Protein AF-A0AAV2JQS6-F1 (afdb_monomer)

Secondary structure (DSSP, 8-state):
--HHHHHHHHHHHHHHHHHHHHHHHHHHHHHHHHHHHHHHHHHHHHHHHHHHHHHHHHH---HHHHHHHHHHHHHHHHHHHHHHHHHHHHHHHHHHHHHHHHHHHH-

pLDDT: mean 72.02, std 7.31, range [53.5, 82.94]

InterPro domains:
  IPR033133 Pumilio homology domain [PS50303] (1-107)

Foldseek 3Di:
DVVVVVVVLVVVLVVVLVVVCVVLVVVLVVVLVVVQVVVQVVVCCVVCCVVVCVVCVVPPPDPVVSVVVSVVSNVVSCVVSCVVSVVVSSVVSVVVSVVVSVVVSVD

Structure (mmCIF, N/CA/C/O backbone):
data_AF-A0AAV2JQS6-F1
#
_entry.id   AF-A0AAV2JQS6-F1
#
loop_
_atom_site.group_PDB
_atom_site.id
_atom_site.type_symbol
_atom_site.label_atom_id
_atom_site.label_alt_id
_atom_site.label_comp_id
_atom_site.label_asym_id
_atom_site.label_entity_id
_atom_site.label_seq_id
_atom_site.pdbx_PDB_ins_code
_atom_site.Cartn_x
_atom_site.Cartn_y
_atom_site.Cartn_z
_atom_site.occupancy
_atom_site.B_iso_or_equiv
_atom_site.auth_seq_id
_atom_site.auth_comp_id
_atom_site.auth_asym_id
_atom_site.auth_atom_id
_atom_site.pdbx_PDB_model_num
ATOM 1 N N . MET A 1 1 ? 27.682 -16.026 -36.746 1.00 56.00 1 MET A N 1
ATOM 2 C CA . MET A 1 1 ? 27.327 -14.588 -36.746 1.00 56.00 1 MET A CA 1
ATOM 3 C C . MET A 1 1 ? 25.848 -14.446 -36.457 1.00 56.00 1 MET A C 1
ATOM 5 O O . MET A 1 1 ? 25.549 -13.647 -35.597 1.00 56.00 1 MET A O 1
ATOM 9 N N . GLU A 1 2 ? 24.977 -15.247 -37.083 1.00 56.94 2 GLU A N 1
ATOM 10 C CA . GLU A 1 2 ? 23.558 -15.341 -36.688 1.00 56.94 2 GLU A CA 1
ATOM 11 C C . GLU A 1 2 ? 23.368 -15.946 -35.285 1.00 56.94 2 GLU A C 1
ATOM 13 O O . GLU A 1 2 ? 22.706 -15.320 -34.476 1.00 56.94 2 GLU A O 1
ATOM 18 N N . GLU A 1 3 ? 24.054 -17.046 -34.936 1.00 58.03 3 GLU A N 1
ATOM 19 C CA . GLU A 1 3 ? 23.921 -17.667 -33.593 1.00 58.03 3 GLU A CA 1
ATOM 20 C C . GLU A 1 3 ? 24.268 -16.713 -32.432 1.00 58.03 3 GLU A C 1
ATOM 22 O O . GLU A 1 3 ? 23.588 -16.696 -31.421 1.00 58.03 3 GLU A O 1
ATOM 27 N N . GLY A 1 4 ? 25.276 -15.849 -32.599 1.00 62.69 4 GLY A N 1
ATOM 28 C CA . GLY A 1 4 ? 25.641 -14.870 -31.565 1.00 62.69 4 GLY A CA 1
ATOM 29 C C . GLY A 1 4 ? 24.741 -13.629 -31.519 1.00 62.69 4 GLY A C 1
ATOM 30 O O . GLY A 1 4 ? 24.933 -12.789 -30.650 1.00 62.69 4 GLY A O 1
ATOM 31 N N . MET A 1 5 ? 23.825 -13.465 -32.480 1.00 66.50 5 MET A N 1
ATOM 32 C CA . MET A 1 5 ? 22.770 -12.446 -32.415 1.00 66.50 5 MET A CA 1
ATOM 33 C C . MET A 1 5 ? 21.502 -13.002 -31.763 1.00 66.50 5 MET A C 1
ATOM 35 O O . MET A 1 5 ? 20.826 -12.239 -31.089 1.00 66.50 5 MET A O 1
ATOM 39 N N . GLU A 1 6 ? 21.200 -14.295 -31.936 1.00 66.44 6 GLU A N 1
ATOM 40 C CA . GLU A 1 6 ? 20.128 -14.976 -31.192 1.00 66.44 6 GLU A CA 1
ATOM 41 C C . GLU A 1 6 ? 20.475 -15.103 -29.705 1.00 66.44 6 GLU A C 1
ATOM 43 O O . GLU A 1 6 ? 19.688 -14.661 -28.879 1.00 66.44 6 GLU A O 1
ATOM 48 N N . GLU A 1 7 ? 21.678 -15.583 -29.361 1.00 72.94 7 GLU A N 1
ATOM 49 C CA . GLU A 1 7 ? 22.111 -15.690 -27.953 1.00 72.94 7 GLU A CA 1
ATOM 50 C C . GLU A 1 7 ? 22.116 -14.324 -27.246 1.00 72.94 7 GLU A C 1
ATOM 52 O O . GLU A 1 7 ? 21.714 -14.215 -26.095 1.00 72.94 7 GLU A O 1
ATOM 57 N N . GLY A 1 8 ? 22.523 -13.259 -27.947 1.00 76.31 8 GLY A N 1
ATOM 58 C CA . GLY A 1 8 ? 22.519 -11.907 -27.383 1.00 76.31 8 GLY A CA 1
ATOM 59 C C . GLY A 1 8 ? 21.126 -11.282 -27.259 1.00 76.31 8 GLY A C 1
ATOM 60 O O . GLY A 1 8 ? 20.971 -10.329 -26.508 1.00 76.31 8 GLY A O 1
ATOM 61 N N . LEU A 1 9 ? 20.128 -11.774 -27.998 1.00 74.62 9 LEU A N 1
ATOM 62 C CA . LEU A 1 9 ? 18.730 -11.371 -27.820 1.00 74.62 9 LEU A CA 1
ATOM 63 C C . LEU A 1 9 ? 18.078 -12.143 -26.672 1.00 74.62 9 LEU A C 1
ATOM 65 O O . LEU A 1 9 ? 17.321 -11.542 -25.921 1.00 74.62 9 LEU A O 1
ATOM 69 N N . GLU A 1 10 ? 18.395 -13.433 -26.518 1.00 77.19 10 GLU A N 1
ATOM 70 C CA . GLU A 1 10 ? 17.959 -14.222 -25.360 1.00 77.19 10 GLU A CA 1
ATOM 71 C C . GLU A 1 10 ? 18.523 -13.653 -24.054 1.00 77.19 10 GLU A C 1
ATOM 73 O O . GLU A 1 10 ? 17.741 -13.420 -23.142 1.00 77.19 10 GLU A O 1
ATOM 78 N N . GLU A 1 11 ? 19.826 -13.343 -23.978 1.00 81.00 11 GLU A N 1
ATOM 79 C CA . GLU A 1 11 ? 20.412 -12.736 -22.768 1.00 81.00 11 GLU A CA 1
ATOM 80 C C . GLU A 1 11 ? 19.744 -11.400 -22.422 1.00 81.00 11 GLU A C 1
ATOM 82 O O . GLU A 1 11 ? 19.417 -11.166 -21.267 1.00 81.00 11 GLU A O 1
ATOM 87 N N . VAL A 1 12 ? 19.501 -10.532 -23.412 1.00 79.38 12 VAL A N 1
ATOM 88 C CA . VAL A 1 12 ? 18.848 -9.234 -23.169 1.00 79.38 12 VAL A CA 1
ATOM 89 C C . VAL A 1 12 ? 17.388 -9.413 -22.754 1.00 79.38 12 VAL A C 1
ATOM 91 O O . VAL A 1 12 ? 16.917 -8.674 -21.899 1.00 79.38 12 VAL A O 1
ATOM 94 N N . MET A 1 13 ? 16.671 -10.377 -23.334 1.00 77.50 13 MET A N 1
ATOM 95 C CA . MET A 1 13 ? 15.297 -10.680 -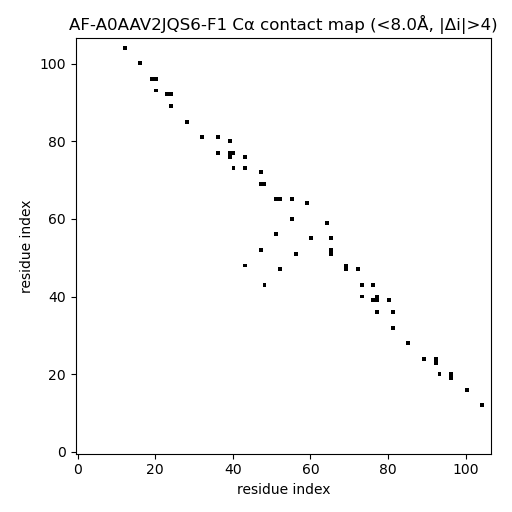22.928 1.00 77.50 13 MET A CA 1
ATOM 96 C C . MET A 1 13 ? 15.255 -11.219 -21.495 1.00 77.50 13 MET A C 1
ATOM 98 O O . MET A 1 13 ? 14.377 -10.827 -20.737 1.00 77.50 13 MET A O 1
ATOM 102 N N . GLU A 1 14 ? 16.192 -12.093 -21.126 1.00 80.44 14 GLU A N 1
ATOM 103 C CA . GLU A 1 14 ? 16.276 -12.659 -19.780 1.00 80.44 14 GLU A CA 1
ATOM 104 C C . GLU A 1 14 ? 16.615 -11.573 -18.749 1.00 80.44 14 GLU A C 1
ATOM 106 O O . GLU A 1 14 ? 15.918 -11.470 -17.747 1.00 80.44 14 GLU A O 1
ATOM 111 N N . GLU A 1 15 ? 17.591 -10.698 -19.032 1.00 82.94 15 GLU A N 1
ATOM 112 C CA . GLU A 1 15 ? 17.960 -9.580 -18.144 1.00 82.94 15 GLU A CA 1
ATOM 113 C C . GLU A 1 15 ? 16.800 -8.588 -17.959 1.00 82.94 15 GLU A C 1
ATOM 115 O O . GLU A 1 15 ? 16.499 -8.194 -16.836 1.00 82.94 15 GLU A O 1
ATOM 120 N N . VAL A 1 16 ? 16.113 -8.212 -19.048 1.00 79.75 16 VAL A N 1
ATOM 121 C CA . VAL A 1 16 ? 14.970 -7.284 -18.986 1.00 79.75 16 VAL A CA 1
ATOM 122 C C . VAL A 1 16 ? 13.792 -7.914 -18.250 1.00 79.75 16 VAL A C 1
ATOM 124 O O . VAL A 1 16 ? 13.150 -7.246 -17.448 1.00 79.75 16 VAL A O 1
ATOM 127 N N . MET A 1 17 ? 13.504 -9.193 -18.498 1.00 78.00 17 MET A N 1
ATOM 128 C CA . MET A 1 17 ? 12.427 -9.894 -17.804 1.00 78.00 17 MET A CA 1
ATOM 129 C C . MET A 1 17 ? 12.726 -10.030 -16.309 1.00 78.00 17 MET A C 1
ATOM 131 O O . MET A 1 17 ? 11.810 -9.889 -15.508 1.00 78.00 17 MET A O 1
ATOM 135 N N . GLU A 1 18 ? 13.981 -10.290 -15.934 1.00 80.69 18 GLU A N 1
ATOM 136 C CA . GLU A 1 18 ? 14.389 -10.407 -14.533 1.00 80.69 18 GLU A CA 1
ATOM 137 C C . GLU A 1 18 ? 14.303 -9.054 -13.808 1.00 80.69 18 GLU A C 1
ATOM 139 O O . GLU A 1 18 ? 13.674 -8.998 -12.755 1.00 80.69 18 GLU A O 1
ATOM 144 N N . GLU A 1 19 ? 14.828 -7.963 -14.389 1.00 82.06 19 GLU A N 1
ATOM 145 C CA . GLU A 1 19 ? 14.713 -6.617 -13.795 1.00 82.06 19 GLU A CA 1
ATOM 146 C C . GLU A 1 19 ? 13.247 -6.169 -13.675 1.00 82.06 19 GLU A C 1
ATOM 148 O O . GLU A 1 19 ? 12.826 -5.736 -12.606 1.00 82.06 19 GLU A O 1
ATOM 153 N N . VAL A 1 20 ? 12.447 -6.311 -14.740 1.00 77.56 20 VAL A N 1
ATOM 154 C CA . VAL A 1 20 ? 11.040 -5.876 -14.723 1.00 77.56 20 VAL A CA 1
ATOM 155 C C . VAL A 1 20 ? 10.214 -6.721 -13.756 1.00 77.56 20 VAL A C 1
ATOM 157 O O . VAL A 1 20 ? 9.409 -6.162 -13.018 1.00 77.56 20 VAL A O 1
ATOM 160 N N . MET A 1 21 ? 10.408 -8.046 -13.711 1.00 76.50 21 MET A N 1
ATOM 161 C CA . MET A 1 21 ? 9.704 -8.862 -12.718 1.00 76.50 21 MET A CA 1
ATOM 162 C C . MET A 1 21 ? 10.119 -8.508 -11.295 1.00 76.50 21 MET A C 1
ATOM 164 O O . MET A 1 21 ? 9.248 -8.481 -10.436 1.00 76.50 21 MET A O 1
ATOM 168 N N . GLU A 1 22 ? 11.404 -8.274 -11.022 1.00 80.31 22 GLU A N 1
ATOM 169 C CA . GLU A 1 22 ? 11.854 -7.936 -9.669 1.00 80.31 22 GLU A CA 1
ATOM 170 C C . GLU A 1 22 ? 11.257 -6.599 -9.211 1.00 80.31 22 GLU A C 1
ATOM 172 O O . GLU A 1 22 ? 10.642 -6.556 -8.146 1.00 80.31 22 GLU A O 1
ATOM 177 N N . ASP A 1 23 ? 11.344 -5.556 -10.042 1.00 81.56 23 ASP A N 1
ATOM 178 C CA . ASP A 1 23 ? 10.816 -4.225 -9.721 1.00 81.56 23 ASP A CA 1
ATOM 179 C C . ASP A 1 23 ? 9.283 -4.237 -9.567 1.00 81.56 23 ASP A C 1
ATOM 181 O O . ASP A 1 23 ? 8.753 -3.730 -8.578 1.00 81.56 23 ASP A O 1
ATOM 185 N N . VAL A 1 24 ? 8.555 -4.845 -10.515 1.00 76.56 24 VAL A N 1
ATOM 186 C CA . VAL A 1 24 ? 7.082 -4.874 -10.482 1.00 76.56 24 VAL A CA 1
ATOM 187 C C . VAL A 1 24 ? 6.579 -5.747 -9.336 1.00 76.56 24 VAL A C 1
ATOM 189 O O . VAL A 1 24 ? 5.641 -5.358 -8.644 1.00 76.56 24 VAL A O 1
ATOM 192 N N . MET A 1 25 ? 7.198 -6.906 -9.090 1.00 76.19 25 MET A N 1
ATOM 193 C CA . MET A 1 25 ? 6.817 -7.739 -7.949 1.00 76.19 25 MET A CA 1
ATOM 194 C C . MET A 1 25 ? 7.112 -7.033 -6.631 1.00 76.19 25 MET A C 1
ATOM 196 O O . MET A 1 25 ? 6.315 -7.169 -5.713 1.00 76.19 25 MET A O 1
ATOM 200 N N . GLU A 1 26 ? 8.217 -6.294 -6.500 1.00 79.69 26 GLU A N 1
ATOM 201 C CA . GLU A 1 26 ? 8.500 -5.548 -5.271 1.00 79.69 26 GLU A CA 1
ATOM 202 C C . GLU A 1 26 ? 7.462 -4.440 -5.041 1.00 79.69 26 GLU A C 1
ATOM 204 O O . GLU A 1 26 ? 6.858 -4.412 -3.968 1.00 79.69 26 GLU A O 1
ATOM 209 N N . GLU A 1 27 ? 7.198 -3.589 -6.041 1.00 80.00 27 GLU A N 1
ATOM 210 C CA . GLU A 1 27 ? 6.216 -2.500 -5.915 1.00 80.00 27 GLU A CA 1
ATOM 211 C C . GLU A 1 27 ? 4.802 -3.031 -5.660 1.00 80.00 27 GLU A C 1
ATOM 213 O O . GLU A 1 27 ? 4.134 -2.582 -4.727 1.00 80.00 27 GLU A O 1
ATOM 218 N N . VAL A 1 28 ? 4.351 -4.017 -6.441 1.00 75.19 28 VAL A N 1
ATOM 219 C CA . VAL A 1 28 ? 2.992 -4.547 -6.303 1.00 75.19 28 VAL A CA 1
ATOM 220 C C . VAL A 1 2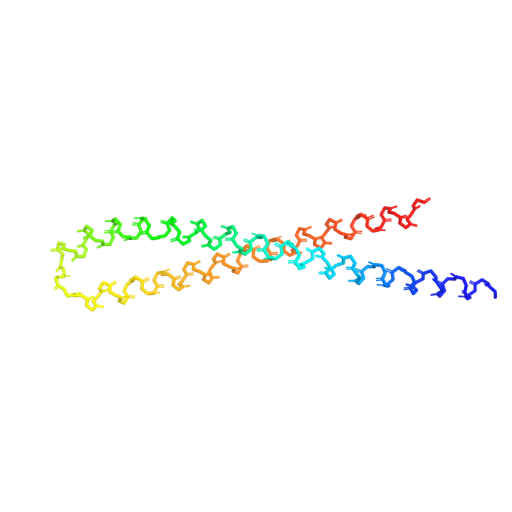8 ? 2.829 -5.298 -4.988 1.00 75.19 28 VAL A C 1
ATOM 222 O O . VAL A 1 28 ? 1.822 -5.116 -4.310 1.00 75.19 28 VAL A O 1
ATOM 225 N N . MET A 1 29 ? 3.812 -6.104 -4.575 1.00 73.50 29 MET A N 1
ATOM 226 C CA . MET A 1 29 ? 3.741 -6.780 -3.280 1.00 73.50 29 MET A CA 1
ATOM 227 C C . MET A 1 29 ? 3.729 -5.775 -2.131 1.00 73.50 29 MET A C 1
ATOM 229 O O . MET A 1 29 ? 3.023 -6.009 -1.157 1.00 73.50 29 MET A O 1
ATOM 233 N N . GLU A 1 30 ? 4.489 -4.679 -2.208 1.00 79.25 30 GLU A N 1
ATOM 234 C CA . GLU A 1 30 ? 4.492 -3.657 -1.158 1.00 79.25 30 GLU A CA 1
ATOM 235 C C . GLU A 1 30 ? 3.145 -2.923 -1.086 1.00 79.25 30 GLU A C 1
ATOM 237 O O . GLU A 1 30 ? 2.559 -2.867 -0.003 1.00 79.25 30 GLU A O 1
ATOM 242 N N . GLU A 1 31 ? 2.617 -2.435 -2.216 1.00 79.06 31 GLU A N 1
ATOM 243 C CA . GLU A 1 31 ? 1.329 -1.726 -2.251 1.00 79.06 31 GLU A CA 1
ATOM 244 C C . GLU A 1 31 ? 0.165 -2.636 -1.850 1.00 79.06 31 GLU A C 1
ATOM 246 O O . GLU A 1 31 ? -0.610 -2.286 -0.961 1.00 79.06 31 GLU A O 1
ATOM 251 N N . VAL A 1 32 ? 0.065 -3.828 -2.443 1.00 73.25 32 VAL A N 1
ATOM 252 C CA . VAL A 1 32 ? -1.023 -4.768 -2.151 1.00 73.25 32 VAL A CA 1
ATOM 253 C C . VAL A 1 32 ? -0.952 -5.236 -0.708 1.00 73.25 32 VAL A C 1
ATOM 255 O O . VAL A 1 32 ? -1.976 -5.251 -0.031 1.00 73.25 32 VAL A O 1
ATOM 258 N N . MET A 1 33 ? 0.231 -5.599 -0.199 1.00 71.75 33 MET A N 1
ATOM 259 C CA . MET A 1 33 ? 0.335 -6.030 1.194 1.00 71.75 33 MET A CA 1
ATOM 260 C C . MET A 1 33 ? -0.007 -4.899 2.160 1.00 71.75 33 MET A C 1
ATOM 262 O O . MET A 1 33 ? -0.656 -5.182 3.163 1.00 71.75 33 MET A O 1
ATOM 266 N N . GLU A 1 34 ? 0.409 -3.651 1.908 1.00 76.75 34 GLU A N 1
ATOM 267 C CA . GLU A 1 34 ?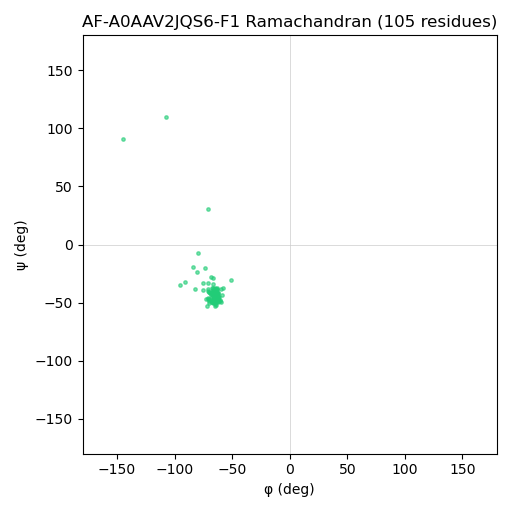 0.015 -2.529 2.768 1.00 76.75 34 GLU A CA 1
ATOM 268 C C . GLU A 1 34 ? -1.493 -2.283 2.712 1.00 76.75 34 GLU A C 1
ATOM 270 O O . GLU A 1 34 ? -2.123 -2.273 3.770 1.00 76.75 34 GLU A O 1
ATOM 275 N N . GLU A 1 35 ? -2.077 -2.127 1.521 1.00 76.81 35 GLU A N 1
ATOM 276 C CA . GLU A 1 35 ? -3.501 -1.810 1.382 1.00 76.81 35 GLU A CA 1
ATOM 277 C C . GLU A 1 35 ? -4.378 -2.927 1.950 1.00 76.81 35 GLU A C 1
ATOM 279 O O . GLU A 1 35 ? -5.235 -2.671 2.793 1.00 76.81 35 GLU A O 1
ATOM 284 N N . VAL A 1 36 ? -4.116 -4.179 1.574 1.00 71.81 36 VAL A N 1
ATOM 285 C CA . VAL A 1 36 ? -4.929 -5.327 1.991 1.00 71.81 36 VAL A CA 1
ATOM 286 C C . VAL A 1 36 ? -4.776 -5.591 3.481 1.00 71.81 36 VAL A C 1
ATOM 288 O O . VAL A 1 36 ? -5.777 -5.807 4.160 1.00 71.81 36 VAL A O 1
ATOM 291 N N . LEU A 1 37 ? -3.555 -5.544 4.034 1.00 70.88 37 LEU A N 1
ATOM 292 C CA . LEU A 1 37 ? -3.395 -5.713 5.480 1.00 70.88 37 LEU A CA 1
ATOM 293 C C . LEU A 1 37 ? -4.073 -4.586 6.249 1.00 70.88 37 LEU A C 1
ATOM 295 O O . LEU A 1 37 ? -4.617 -4.857 7.317 1.00 70.88 37 LEU A O 1
ATOM 299 N N . GLU A 1 38 ? -4.020 -3.343 5.771 1.00 75.62 38 GLU A N 1
ATOM 300 C CA . GLU A 1 38 ? -4.639 -2.223 6.477 1.00 75.62 38 GLU A CA 1
ATOM 301 C C . GLU A 1 38 ? -6.170 -2.300 6.413 1.00 75.62 38 GLU A C 1
ATOM 303 O O . GLU A 1 38 ? -6.811 -2.200 7.462 1.00 75.62 38 GLU A O 1
ATOM 308 N N . GLU A 1 39 ? -6.747 -2.561 5.234 1.00 75.81 39 GLU A N 1
ATOM 309 C CA . GLU A 1 39 ? -8.199 -2.673 5.044 1.00 75.81 39 GLU A CA 1
ATOM 310 C C . GLU A 1 39 ? -8.766 -3.865 5.821 1.00 75.81 39 GLU A C 1
ATOM 312 O O . GLU A 1 39 ? -9.672 -3.700 6.637 1.00 75.81 39 GLU A O 1
ATOM 317 N N . VAL A 1 40 ? -8.162 -5.047 5.679 1.00 70.44 40 VAL A N 1
ATOM 318 C CA . VAL A 1 40 ? -8.623 -6.259 6.368 1.00 70.44 40 VAL A CA 1
ATOM 319 C C . VAL A 1 40 ? -8.434 -6.146 7.875 1.00 70.44 40 VAL A C 1
ATOM 321 O O . VAL A 1 40 ? -9.316 -6.537 8.633 1.00 70.44 40 VAL A O 1
ATOM 324 N N . MET A 1 41 ? -7.329 -5.573 8.363 1.00 69.69 41 MET A N 1
ATOM 325 C CA . MET A 1 41 ? -7.169 -5.380 9.809 1.00 69.69 41 MET A CA 1
ATOM 326 C C . MET A 1 41 ? -8.136 -4.342 10.385 1.00 69.69 41 MET A C 1
ATOM 328 O O . MET A 1 41 ? -8.437 -4.435 11.577 1.00 69.69 41 MET A O 1
ATOM 332 N N . GLU A 1 42 ? -8.581 -3.347 9.613 1.00 75.06 42 GLU A N 1
ATOM 333 C CA . GLU A 1 42 ? -9.651 -2.431 10.027 1.00 75.06 42 GLU A CA 1
ATOM 334 C C . GLU A 1 42 ? -11.008 -3.137 10.024 1.00 75.06 42 GLU A C 1
ATOM 336 O O . GLU A 1 42 ? -11.659 -3.146 11.068 1.00 75.06 42 GLU A O 1
ATOM 341 N N . GLU A 1 43 ? -11.399 -3.774 8.917 1.00 72.88 43 GLU A N 1
ATOM 342 C CA . GLU A 1 43 ? -12.699 -4.446 8.793 1.00 72.88 43 GLU A CA 1
ATOM 343 C C . GLU A 1 43 ? -12.856 -5.562 9.827 1.00 72.88 43 GLU A C 1
ATOM 345 O O . GLU A 1 43 ? -13.826 -5.572 10.583 1.00 72.88 43 GLU A O 1
ATOM 350 N N . VAL A 1 44 ? -11.857 -6.441 9.959 1.00 69.62 44 VAL A N 1
ATOM 351 C CA . VAL A 1 44 ? -11.878 -7.527 10.948 1.00 69.62 44 VAL A CA 1
ATOM 352 C C . VAL A 1 44 ? -11.923 -6.961 12.357 1.00 69.62 44 VAL A C 1
ATOM 354 O O . VAL A 1 44 ? -12.698 -7.438 13.178 1.00 69.62 44 VAL A O 1
ATOM 357 N N . LYS A 1 45 ? -11.141 -5.923 12.679 1.00 68.94 45 LYS A N 1
ATOM 358 C CA . LYS A 1 45 ? -11.232 -5.326 14.018 1.00 68.94 45 LYS A CA 1
ATOM 359 C C . LYS A 1 45 ? -12.599 -4.735 14.282 1.00 68.94 45 LYS A C 1
ATOM 361 O O . LYS A 1 45 ? -13.054 -4.858 15.412 1.00 68.94 45 LYS A O 1
ATOM 366 N N . GLU A 1 46 ? -13.205 -4.053 13.319 1.00 71.94 46 GLU A N 1
ATOM 367 C CA . GLU A 1 46 ? -14.489 -3.392 13.527 1.00 71.94 46 GLU A CA 1
ATOM 368 C C . GLU A 1 46 ? -15.613 -4.427 13.667 1.00 71.94 46 GLU A C 1
ATOM 370 O O . GLU A 1 46 ? -16.342 -4.401 14.660 1.00 71.94 46 GLU A O 1
ATOM 375 N N . GLU A 1 47 ? -15.683 -5.394 12.750 1.00 69.12 47 GLU A N 1
ATOM 376 C CA . GLU A 1 47 ? -16.725 -6.422 12.714 1.00 69.12 47 GLU A CA 1
ATOM 377 C C . GLU A 1 47 ? -16.575 -7.419 13.874 1.00 69.12 47 GLU A C 1
ATOM 379 O O . GLU A 1 47 ? -17.524 -7.655 14.625 1.00 69.12 47 GLU A O 1
ATOM 384 N N . VAL A 1 48 ? -15.358 -7.919 14.119 1.00 66.75 48 VAL A N 1
ATOM 385 C CA . VAL A 1 48 ? -15.085 -8.851 15.224 1.00 66.75 48 VAL A CA 1
ATOM 386 C C . VAL A 1 48 ? -15.196 -8.144 16.566 1.00 66.75 48 VAL A C 1
ATOM 388 O O . VAL A 1 48 ? -15.771 -8.721 17.485 1.00 66.75 48 VAL A O 1
ATOM 391 N N . MET A 1 49 ? -14.707 -6.903 16.734 1.00 64.38 49 MET A N 1
ATOM 392 C CA . MET A 1 49 ? -14.948 -6.210 18.006 1.00 64.38 49 MET A CA 1
ATOM 393 C C . MET A 1 49 ? -16.433 -5.988 18.239 1.00 64.38 49 MET A C 1
ATOM 395 O O . MET A 1 49 ? -16.853 -6.214 19.366 1.00 64.38 49 MET A O 1
ATOM 399 N N . GLU A 1 50 ? -17.222 -5.538 17.260 1.00 67.31 50 GLU A N 1
ATOM 400 C CA . GLU A 1 50 ? -18.652 -5.313 17.498 1.00 67.31 50 GLU A CA 1
ATOM 401 C C . GLU A 1 50 ? -19.385 -6.615 17.830 1.00 67.31 50 GLU A C 1
ATOM 403 O O . GLU A 1 50 ? -20.047 -6.676 18.870 1.00 67.31 50 GLU A O 1
ATOM 408 N N . GLU A 1 51 ? -19.243 -7.659 17.011 1.00 65.19 51 GLU A N 1
ATOM 409 C CA . GLU A 1 51 ? -19.990 -8.905 17.207 1.00 65.19 51 GLU A CA 1
ATOM 410 C C . GLU A 1 51 ? -19.499 -9.688 18.431 1.00 65.19 51 GLU A C 1
ATOM 412 O O . GLU A 1 51 ? -20.303 -10.094 19.277 1.00 65.19 51 GLU A O 1
ATOM 417 N N . VAL A 1 52 ? -18.179 -9.848 18.589 1.00 62.81 52 VAL A N 1
ATOM 418 C CA . VAL A 1 52 ? -17.608 -10.606 19.711 1.00 62.81 52 VAL A CA 1
ATOM 419 C C . VAL A 1 52 ? -17.774 -9.843 21.020 1.00 62.81 52 VAL A C 1
ATOM 421 O O . VAL A 1 52 ? -18.086 -10.470 22.031 1.00 62.81 52 VAL A O 1
ATOM 424 N N . LEU A 1 53 ? -17.638 -8.507 21.057 1.00 61.06 53 LEU A N 1
ATOM 425 C CA . LEU A 1 53 ? -17.952 -7.776 22.292 1.00 61.06 53 LEU A CA 1
ATOM 426 C C . LEU A 1 53 ? -19.433 -7.885 22.641 1.00 61.06 53 LEU A C 1
ATOM 428 O O . LEU A 1 53 ? -19.723 -8.018 23.826 1.00 61.06 53 LEU A O 1
ATOM 432 N N . GLU A 1 54 ? -20.373 -7.832 21.693 1.00 64.50 54 GLU A N 1
ATOM 433 C CA . GLU A 1 54 ? -21.791 -7.979 22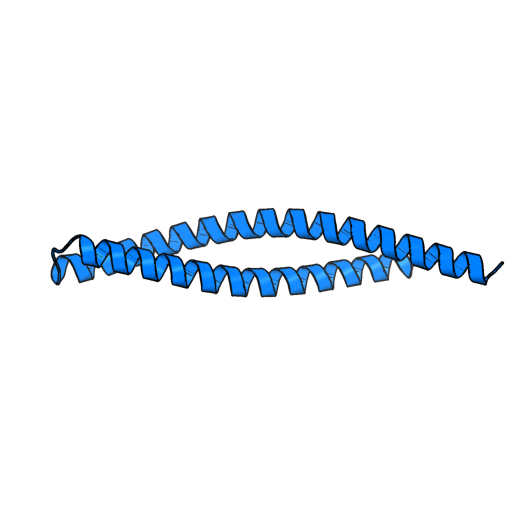.047 1.00 64.50 54 GLU A CA 1
ATOM 434 C C . GLU A 1 54 ? -22.117 -9.385 22.574 1.00 64.50 54 GLU A C 1
ATOM 436 O O . GLU A 1 54 ? -22.724 -9.493 23.643 1.00 64.50 54 GLU A O 1
ATOM 441 N N . GLU A 1 55 ? -21.683 -10.455 21.898 1.00 61.78 55 GLU A N 1
ATOM 442 C CA . GLU A 1 55 ? -21.982 -11.829 22.335 1.00 61.78 55 GLU A CA 1
ATOM 443 C C . GLU A 1 55 ? -21.183 -12.248 23.580 1.00 61.78 55 GLU A C 1
ATOM 445 O O . GLU A 1 55 ? -21.748 -12.774 24.547 1.00 61.78 55 GLU A O 1
ATOM 450 N N . VAL A 1 56 ? -19.871 -11.995 23.611 1.00 58.25 56 VAL A N 1
ATOM 451 C CA . VAL A 1 56 ? -18.998 -12.474 24.697 1.00 58.25 56 VAL A CA 1
ATOM 452 C C . VAL A 1 56 ? -19.193 -11.655 25.969 1.00 58.25 56 VAL A C 1
ATOM 454 O O . VAL A 1 56 ? -19.151 -12.224 27.058 1.00 58.25 56 VAL A O 1
ATOM 457 N N . VAL A 1 57 ? -19.492 -10.352 25.893 1.00 57.38 57 VAL A N 1
ATOM 458 C CA . VAL A 1 57 ? -19.820 -9.571 27.104 1.00 57.38 57 VAL A CA 1
ATOM 459 C C . VAL A 1 57 ? -21.145 -10.032 27.726 1.00 57.38 57 VAL A C 1
ATOM 461 O O . VAL A 1 57 ? -21.293 -9.942 28.951 1.00 57.38 57 VAL A O 1
ATOM 464 N N . GLU A 1 58 ? -22.092 -10.559 26.937 1.00 57.66 58 GLU A N 1
ATOM 465 C CA . GLU A 1 58 ? -23.320 -11.161 27.474 1.00 57.66 58 GLU A CA 1
ATOM 466 C C . GLU A 1 58 ? -23.100 -12.556 28.086 1.00 57.66 58 GLU A C 1
ATOM 468 O O . GLU A 1 58 ? -23.689 -12.840 29.137 1.00 57.66 58 GLU A O 1
ATOM 473 N N . GLU A 1 59 ? -22.264 -13.419 27.495 1.00 54.91 59 GLU A N 1
ATOM 474 C CA . GLU A 1 59 ? -22.083 -14.802 27.975 1.00 54.91 59 GLU A CA 1
ATOM 475 C C . GLU A 1 59 ? -20.901 -15.019 28.933 1.00 54.91 59 GLU A C 1
ATOM 477 O O . GLU A 1 59 ? -20.997 -15.846 29.848 1.00 54.91 59 GLU A O 1
ATOM 482 N N . VAL A 1 60 ? -19.782 -14.316 28.757 1.00 53.50 60 VAL A N 1
ATOM 483 C CA . VAL A 1 60 ? -18.492 -14.702 29.345 1.00 53.50 60 VAL A CA 1
ATOM 484 C C . VAL A 1 60 ? -17.694 -13.458 29.749 1.00 53.50 60 VAL A C 1
ATOM 486 O O . VAL A 1 60 ? -16.897 -12.910 29.002 1.00 53.50 60 VAL A O 1
ATOM 489 N N . MET A 1 61 ? -17.863 -12.999 30.991 1.00 54.34 61 MET A N 1
ATOM 490 C CA . MET A 1 61 ? -17.080 -11.882 31.554 1.00 54.34 61 MET A CA 1
ATOM 491 C C . MET A 1 61 ? -15.597 -12.237 31.835 1.00 54.34 61 MET A C 1
ATOM 493 O O . MET A 1 61 ? -15.020 -11.716 32.793 1.00 54.34 61 MET A O 1
ATOM 497 N N . GLU A 1 62 ? -14.986 -13.144 31.071 1.00 60.12 62 GLU A N 1
ATOM 498 C CA . GLU A 1 62 ? -13.579 -13.528 31.215 1.00 60.12 62 GLU A CA 1
ATOM 499 C C . GLU A 1 62 ? -12.763 -12.962 30.049 1.00 60.12 62 GLU A C 1
ATOM 501 O O . GLU A 1 62 ? -12.871 -13.396 28.909 1.00 60.12 62 GLU A O 1
ATOM 506 N N . GLU A 1 63 ? -11.937 -11.971 30.381 1.00 60.62 63 GLU A N 1
ATOM 507 C CA . GLU A 1 63 ? -11.011 -11.250 29.497 1.00 60.62 63 GLU A CA 1
ATOM 508 C C . GLU A 1 63 ? -10.110 -12.202 28.680 1.00 60.62 63 GLU A C 1
ATOM 510 O O . GLU A 1 63 ? -9.786 -11.900 27.539 1.00 60.62 63 GLU A O 1
ATOM 515 N N . GLU A 1 64 ? -9.783 -13.384 29.224 1.00 64.69 64 GLU A N 1
ATOM 516 C CA . GLU A 1 64 ? -8.958 -14.402 28.551 1.00 64.69 64 GLU A CA 1
ATOM 517 C C . GLU A 1 64 ? -9.647 -15.017 27.319 1.00 64.69 64 GLU A C 1
ATOM 519 O O . GLU A 1 64 ? -8.989 -15.237 26.309 1.00 64.69 64 GLU A O 1
ATOM 524 N N . VAL A 1 65 ? -10.969 -15.237 27.354 1.00 66.50 65 VAL A N 1
ATOM 525 C CA . VAL A 1 65 ? -11.710 -15.799 26.204 1.00 66.50 65 VAL A CA 1
ATOM 526 C C . VAL A 1 65 ? -11.797 -14.779 25.070 1.00 66.50 65 VAL A C 1
ATOM 528 O O . VAL A 1 65 ? -11.774 -15.138 23.899 1.00 66.50 65 VAL A O 1
ATOM 531 N N . MET A 1 66 ? -11.876 -13.494 25.418 1.00 67.06 66 MET A N 1
ATOM 532 C CA . MET A 1 66 ? -11.929 -12.413 24.440 1.00 67.06 66 MET A CA 1
ATOM 533 C C . MET A 1 66 ? -10.583 -12.229 23.727 1.00 67.06 66 MET A C 1
ATOM 535 O O . MET A 1 66 ? -10.579 -12.006 22.520 1.00 67.06 66 MET A O 1
ATOM 539 N N . GLU A 1 67 ? -9.458 -12.343 24.445 1.00 70.81 67 GLU A N 1
ATOM 540 C CA . GLU A 1 67 ? -8.129 -12.313 23.819 1.00 70.81 67 GLU A CA 1
ATOM 541 C C . GLU A 1 67 ? -7.901 -13.523 22.909 1.00 70.81 67 GLU A C 1
ATOM 543 O O . GLU A 1 67 ? -7.471 -13.320 21.779 1.00 70.81 67 GLU A O 1
ATOM 548 N N . GLU A 1 68 ? -8.231 -14.745 23.348 1.00 74.00 68 GLU A N 1
ATOM 549 C CA . GLU A 1 68 ? -8.044 -15.946 22.516 1.00 74.00 68 GLU A CA 1
ATOM 550 C C . GLU A 1 68 ? -8.870 -15.879 21.221 1.00 74.00 68 GLU A C 1
ATOM 552 O O . GLU A 1 68 ? -8.333 -16.131 20.149 1.00 74.00 68 GLU A O 1
ATOM 557 N N . VAL A 1 69 ? -10.145 -15.475 21.290 1.00 71.50 69 VAL A N 1
ATOM 558 C CA . VAL A 1 69 ? -11.003 -15.364 20.094 1.00 71.50 69 VAL A CA 1
ATOM 559 C C . VAL A 1 69 ? -10.515 -14.265 19.150 1.00 71.50 69 VAL A C 1
ATOM 561 O O . VAL A 1 69 ? -10.484 -14.472 17.941 1.00 71.50 69 VAL A O 1
ATOM 564 N N . LEU A 1 70 ? -10.119 -13.100 19.677 1.00 71.50 70 LEU A N 1
ATOM 565 C CA . LEU A 1 70 ? -9.568 -12.030 18.843 1.00 71.50 70 LEU A CA 1
ATOM 566 C C . LEU A 1 70 ? -8.257 -12.450 18.180 1.00 71.50 70 LEU A C 1
ATOM 568 O O . LEU A 1 70 ? -8.041 -12.112 17.023 1.00 71.50 70 LEU A O 1
ATOM 572 N N . GLU A 1 71 ? -7.376 -13.146 18.897 1.00 76.44 71 GLU A N 1
ATOM 573 C CA . GLU A 1 71 ? -6.102 -13.596 18.339 1.00 76.44 71 GLU A CA 1
ATOM 574 C C . GLU A 1 71 ? -6.318 -14.664 17.260 1.00 76.44 71 GLU A C 1
ATOM 576 O O . GLU A 1 71 ? -5.757 -14.530 16.176 1.00 76.44 71 GLU A O 1
ATOM 581 N N . GLU A 1 72 ? -7.179 -15.655 17.513 1.00 77.88 72 GLU A N 1
ATOM 582 C CA . GLU A 1 72 ? -7.467 -16.745 16.570 1.00 77.88 72 GLU A CA 1
ATOM 583 C C . GLU A 1 72 ? -8.137 -16.216 15.291 1.00 77.88 72 GLU A C 1
ATOM 585 O O . GLU A 1 72 ? -7.673 -16.511 14.194 1.00 77.88 72 GLU A O 1
ATOM 590 N N . VAL A 1 73 ? -9.142 -15.338 15.409 1.00 72.56 73 VAL A N 1
ATOM 591 C CA . VAL A 1 73 ? -9.804 -14.747 14.233 1.00 72.56 73 VAL A CA 1
ATOM 592 C C . VAL A 1 73 ? -8.861 -13.828 13.455 1.00 72.56 73 VAL A C 1
ATOM 594 O O . VAL A 1 73 ? -8.847 -13.857 12.227 1.00 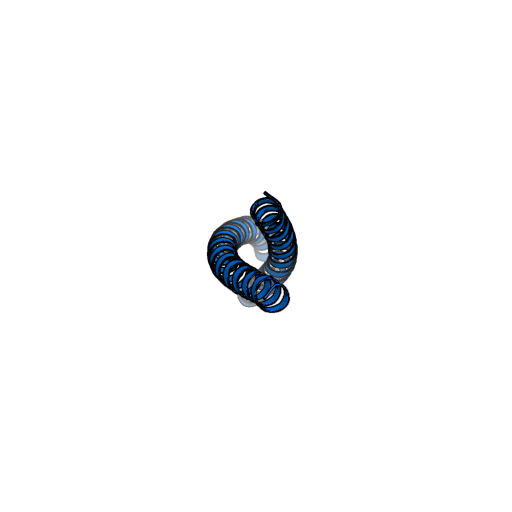72.56 73 VAL A O 1
ATOM 597 N N . MET A 1 74 ? -8.045 -13.020 14.137 1.00 71.88 74 MET A N 1
ATOM 598 C CA . MET A 1 74 ? -7.076 -12.160 13.449 1.00 71.88 74 MET A CA 1
ATOM 599 C C . MET A 1 74 ? -5.982 -12.977 12.753 1.00 71.88 74 MET A C 1
ATOM 601 O O . MET A 1 74 ? -5.490 -12.545 11.713 1.00 71.88 74 MET A O 1
ATOM 605 N N . GLU A 1 75 ? -5.577 -14.121 13.312 1.00 77.81 75 GLU A N 1
ATOM 606 C CA . GLU A 1 75 ? -4.615 -15.019 12.670 1.00 77.81 75 GLU A CA 1
ATOM 607 C C . GLU A 1 75 ? -5.234 -15.709 11.450 1.00 77.81 75 GLU A C 1
ATOM 609 O O . GLU A 1 75 ? -4.654 -15.614 10.370 1.00 77.81 75 GLU A O 1
ATOM 614 N N . GLU A 1 76 ? -6.418 -16.316 11.593 1.00 76.38 76 GLU A N 1
ATOM 615 C CA . GLU A 1 76 ? -7.108 -17.003 10.492 1.00 76.38 76 GLU A CA 1
ATOM 616 C C . GLU A 1 76 ? -7.400 -16.051 9.331 1.00 76.38 76 GLU A C 1
ATOM 618 O O . GLU A 1 76 ? -7.045 -16.350 8.193 1.00 76.38 76 GLU A O 1
ATOM 623 N N . VAL A 1 77 ? -7.976 -14.874 9.603 1.00 70.94 77 VAL A N 1
ATOM 624 C CA . VAL A 1 77 ? -8.304 -13.931 8.527 1.00 70.94 77 VAL A CA 1
ATOM 625 C C . VAL A 1 77 ? -7.041 -13.391 7.868 1.00 70.94 77 VAL A C 1
ATOM 627 O O . VAL A 1 77 ? -6.988 -13.262 6.649 1.00 70.94 77 VAL A O 1
ATOM 630 N N . LYS A 1 78 ? -5.993 -13.101 8.646 1.00 71.94 78 LYS A N 1
ATOM 631 C CA . LYS A 1 78 ? -4.731 -12.650 8.063 1.00 71.94 78 LYS A CA 1
ATOM 632 C C . LYS A 1 78 ? -4.111 -13.728 7.177 1.00 71.94 78 LYS A C 1
ATOM 634 O O . LYS A 1 78 ? -3.579 -13.379 6.132 1.00 71.94 78 LYS A O 1
ATOM 639 N N . GLU A 1 79 ? -4.119 -14.991 7.596 1.00 77.06 79 GLU A N 1
ATOM 640 C CA . GLU A 1 79 ? -3.554 -16.088 6.806 1.00 77.06 79 GLU A CA 1
ATOM 641 C C . GLU A 1 79 ? -4.360 -16.314 5.522 1.00 77.06 79 GLU A C 1
ATOM 643 O O . GLU A 1 79 ? -3.768 -16.296 4.447 1.00 77.06 79 GLU A O 1
ATOM 648 N N . GLU A 1 80 ? -5.687 -16.429 5.622 1.00 75.31 80 G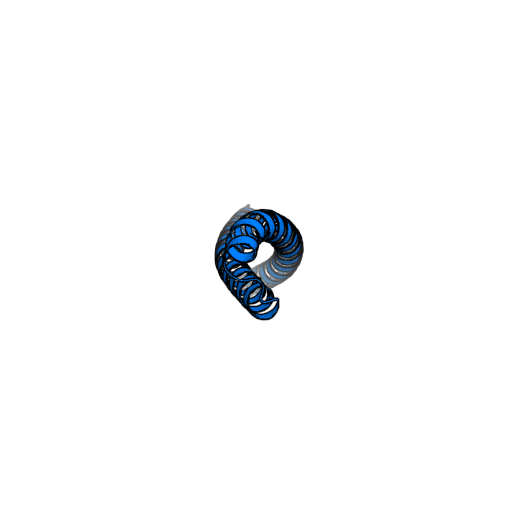LU A N 1
ATOM 649 C CA . GLU A 1 80 ? -6.574 -16.674 4.476 1.00 75.31 80 GLU A CA 1
ATOM 650 C C . GLU A 1 80 ? -6.504 -15.532 3.455 1.00 75.31 80 GLU A C 1
ATOM 652 O O . GLU A 1 80 ? -6.254 -15.768 2.276 1.00 75.31 80 GLU A O 1
ATOM 657 N N . VAL A 1 81 ? -6.621 -14.282 3.913 1.00 71.12 81 VAL A N 1
ATOM 658 C CA . VAL A 1 81 ? -6.564 -13.115 3.027 1.00 71.12 81 VAL A CA 1
ATOM 659 C C . VAL A 1 81 ? -5.179 -12.949 2.417 1.00 71.12 81 VAL A C 1
ATOM 661 O O . VAL A 1 81 ? -5.075 -12.669 1.227 1.00 71.12 81 VAL A O 1
ATOM 664 N N . MET A 1 82 ? -4.105 -13.112 3.197 1.00 71.06 82 MET A N 1
ATOM 665 C CA . MET A 1 82 ? -2.758 -13.013 2.633 1.00 71.06 82 MET A CA 1
ATOM 666 C C . MET A 1 82 ? -2.525 -14.104 1.595 1.00 71.06 82 MET A C 1
ATOM 668 O O . MET A 1 82 ? -1.931 -13.810 0.569 1.00 71.06 82 MET A O 1
ATOM 672 N N . GLU A 1 83 ? -2.958 -15.341 1.834 1.00 77.31 83 GLU A N 1
ATOM 673 C CA . GLU A 1 83 ? -2.756 -16.430 0.876 1.00 77.31 83 GLU A CA 1
ATOM 674 C C . GLU A 1 83 ? -3.551 -16.197 -0.414 1.00 77.31 83 GLU A C 1
ATOM 676 O O . GLU A 1 83 ? -2.953 -16.226 -1.489 1.00 77.31 83 GLU A O 1
ATOM 681 N N . GLU A 1 84 ? -4.849 -15.886 -0.320 1.00 76.00 84 GLU A N 1
ATOM 682 C CA . GLU A 1 84 ? -5.689 -15.651 -1.501 1.00 76.00 84 GLU A CA 1
ATOM 683 C C . GLU A 1 84 ? -5.230 -14.428 -2.300 1.00 76.00 84 GLU A C 1
ATOM 685 O O . GLU A 1 84 ? -5.068 -14.507 -3.518 1.00 76.00 84 GLU A O 1
ATOM 690 N N . VAL A 1 85 ? -4.972 -13.305 -1.626 1.00 71.44 85 VAL A N 1
ATOM 691 C CA . VAL A 1 85 ? -4.583 -12.067 -2.308 1.00 71.44 85 VAL A CA 1
ATOM 692 C C . VAL A 1 85 ? -3.185 -12.180 -2.899 1.00 71.44 85 VAL A C 1
ATOM 694 O O . VAL A 1 85 ? -2.974 -11.741 -4.026 1.00 71.44 85 VAL A O 1
ATOM 697 N N . LEU A 1 86 ? -2.228 -12.786 -2.188 1.00 72.94 86 LEU A N 1
ATOM 698 C CA . LEU A 1 86 ? -0.893 -12.994 -2.747 1.00 72.94 86 LEU A CA 1
ATOM 699 C C . LEU A 1 86 ? -0.934 -13.928 -3.954 1.00 72.94 86 LEU A C 1
ATOM 701 O O . LEU A 1 86 ? -0.224 -13.670 -4.919 1.00 72.94 86 LEU A O 1
ATOM 705 N N . GLU A 1 87 ? -1.725 -15.001 -3.922 1.00 78.44 87 GLU A N 1
ATOM 706 C CA . GLU A 1 87 ? -1.825 -15.913 -5.064 1.00 78.44 87 GLU A CA 1
ATOM 707 C C . GLU A 1 87 ? -2.452 -15.214 -6.278 1.00 78.44 87 GLU A C 1
ATOM 709 O O . GLU A 1 87 ? -1.865 -15.252 -7.360 1.00 78.44 87 GLU A O 1
ATOM 714 N N . GLU A 1 88 ? -3.578 -14.517 -6.092 1.00 77.88 88 GLU A N 1
ATOM 715 C CA . GLU A 1 88 ? -4.287 -13.829 -7.180 1.00 77.88 88 GLU A CA 1
ATOM 716 C C . GLU A 1 88 ? -3.438 -12.705 -7.791 1.00 77.88 88 GLU A C 1
ATOM 718 O O . GLU A 1 88 ? -3.270 -12.643 -9.010 1.00 77.88 88 GLU A O 1
ATOM 723 N N . VAL A 1 89 ? -2.824 -11.867 -6.951 1.00 73.31 89 VAL A N 1
ATOM 724 C CA . VAL A 1 89 ? -2.001 -10.740 -7.405 1.00 73.31 89 VAL A CA 1
ATOM 725 C C . VAL A 1 89 ? -0.734 -11.216 -8.098 1.00 73.31 89 VAL A C 1
ATOM 727 O O . VAL A 1 89 ? -0.371 -10.682 -9.142 1.00 73.31 89 VAL A O 1
ATOM 730 N N . VAL A 1 90 ? -0.053 -12.231 -7.560 1.00 74.88 90 VAL A N 1
ATOM 731 C CA . VAL A 1 90 ? 1.146 -12.769 -8.211 1.00 74.88 90 VAL A CA 1
ATOM 732 C C . VAL A 1 90 ? 0.797 -13.388 -9.565 1.00 74.88 90 VAL A C 1
ATOM 734 O O . VAL A 1 90 ? 1.563 -13.218 -10.513 1.00 74.88 90 VAL A O 1
ATOM 737 N N . GLU A 1 91 ? -0.336 -14.086 -9.683 1.00 80.44 91 GLU A N 1
ATOM 738 C CA . GLU A 1 91 ? -0.773 -14.661 -10.958 1.00 80.44 91 GLU A CA 1
ATOM 739 C C . GLU A 1 91 ? -1.112 -13.570 -11.987 1.00 80.44 91 GLU A C 1
ATOM 741 O O . GLU A 1 91 ? -0.564 -13.610 -13.091 1.00 80.44 91 GLU A O 1
ATOM 746 N N . GLU A 1 92 ? -1.926 -12.567 -11.628 1.00 78.62 92 GLU A N 1
ATOM 747 C CA . GLU A 1 92 ? -2.276 -11.459 -12.536 1.00 78.62 92 GLU A CA 1
ATOM 748 C C . GLU A 1 92 ? -1.044 -10.661 -12.975 1.00 78.62 92 GLU A C 1
ATOM 750 O O . GLU A 1 92 ? -0.849 -10.438 -14.170 1.00 78.62 92 GLU A O 1
ATOM 755 N N . VAL A 1 93 ? -0.171 -10.283 -12.036 1.00 75.38 93 VAL A N 1
ATOM 756 C CA . VAL A 1 93 ? 1.041 -9.509 -12.340 1.00 75.38 93 VAL A CA 1
ATOM 757 C C . VAL A 1 93 ? 1.978 -10.296 -13.248 1.00 75.38 93 VAL A C 1
ATOM 759 O O . VAL A 1 93 ? 2.517 -9.742 -14.206 1.00 75.38 93 VAL A O 1
ATOM 762 N N . MET A 1 94 ? 2.182 -11.592 -12.986 1.00 75.12 94 MET A N 1
ATOM 763 C CA . MET A 1 94 ? 3.018 -12.414 -13.860 1.00 75.12 94 MET A CA 1
ATOM 764 C C . MET A 1 94 ? 2.429 -12.534 -15.267 1.00 75.12 94 MET A C 1
ATOM 766 O O . MET A 1 94 ? 3.195 -12.526 -16.234 1.00 75.12 94 MET A O 1
ATOM 770 N N . GLU A 1 95 ? 1.106 -12.665 -15.404 1.00 81.75 95 GLU A N 1
ATOM 771 C CA . GLU A 1 95 ? 0.459 -12.698 -16.717 1.00 81.75 95 GLU A CA 1
ATOM 772 C C . GLU A 1 95 ? 0.616 -11.366 -17.462 1.00 81.75 95 GLU A C 1
ATOM 774 O O . GLU A 1 95 ? 1.062 -11.383 -18.613 1.00 81.75 95 GLU A O 1
ATOM 779 N N . GLU A 1 96 ? 0.332 -10.230 -16.816 1.00 79.25 96 GLU A N 1
ATOM 780 C CA . GLU A 1 96 ? 0.453 -8.903 -17.436 1.00 79.25 96 GLU A CA 1
ATOM 781 C C . GLU A 1 96 ? 1.898 -8.589 -17.841 1.00 79.25 96 GLU A C 1
ATOM 783 O O . GLU A 1 96 ? 2.148 -8.224 -18.991 1.00 79.25 96 GLU A O 1
ATOM 788 N N . VAL A 1 97 ? 2.871 -8.810 -16.948 1.00 76.31 97 VAL A N 1
ATOM 789 C CA . VAL A 1 97 ? 4.292 -8.559 -17.242 1.00 76.31 97 VAL A CA 1
ATOM 790 C C . VAL A 1 97 ? 4.778 -9.454 -18.384 1.00 76.31 97 VAL A C 1
ATOM 792 O O . VAL A 1 97 ? 5.497 -8.993 -19.274 1.00 76.31 97 VAL A O 1
ATOM 795 N N . MET A 1 98 ? 4.383 -10.733 -18.413 1.00 77.25 98 MET A N 1
ATOM 796 C CA . MET A 1 98 ? 4.742 -11.618 -19.525 1.00 77.25 98 MET A CA 1
ATOM 797 C C . MET A 1 98 ? 4.110 -11.180 -20.849 1.00 77.25 98 MET A C 1
ATOM 799 O O . MET A 1 98 ? 4.758 -11.317 -21.891 1.00 77.25 98 MET A O 1
ATOM 803 N N . GLU A 1 99 ? 2.870 -10.686 -20.836 1.00 81.75 99 GLU A N 1
ATOM 804 C CA . GLU A 1 99 ? 2.201 -10.177 -22.035 1.00 81.75 99 GLU A CA 1
ATOM 805 C C . GLU A 1 99 ? 2.885 -8.903 -22.550 1.00 81.75 99 GLU A C 1
ATOM 807 O O . GLU A 1 99 ? 3.244 -8.856 -23.729 1.00 81.75 99 GLU A O 1
ATOM 812 N N . GLU A 1 100 ? 3.167 -7.928 -21.680 1.00 78.25 100 GLU A N 1
ATOM 813 C CA . GLU A 1 100 ? 3.836 -6.674 -22.053 1.00 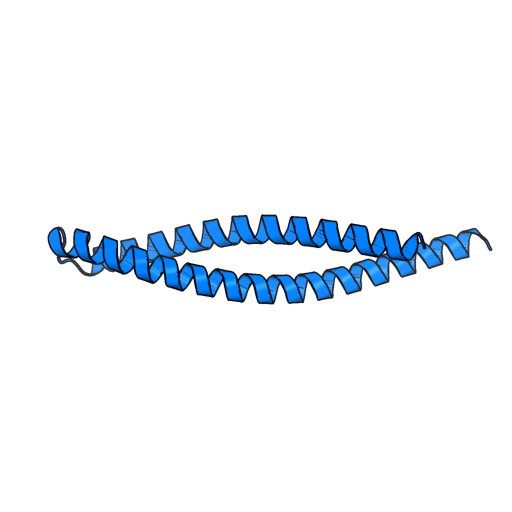78.25 100 GLU A CA 1
ATOM 814 C C . GLU A 1 100 ? 5.254 -6.905 -22.591 1.00 78.25 100 GLU A C 1
ATOM 816 O O . GLU A 1 100 ? 5.606 -6.393 -23.657 1.00 78.25 100 GLU A O 1
ATOM 821 N N . VAL A 1 101 ? 6.062 -7.732 -21.915 1.00 73.81 101 VAL A N 1
ATOM 822 C CA . VAL A 1 101 ? 7.424 -8.054 -22.373 1.00 73.81 101 VAL A CA 1
ATOM 823 C C . VAL A 1 101 ? 7.383 -8.799 -23.709 1.00 73.81 101 VAL A C 1
ATOM 825 O O . VAL A 1 101 ? 8.198 -8.535 -24.597 1.00 73.81 101 VAL A O 1
ATOM 828 N N . MET A 1 102 ? 6.433 -9.723 -23.903 1.00 74.88 102 MET A N 1
ATOM 829 C CA . MET A 1 102 ? 6.281 -10.393 -25.196 1.00 74.88 102 MET A CA 1
ATOM 830 C C . MET A 1 102 ? 5.828 -9.432 -26.298 1.00 74.88 102 MET A C 1
ATOM 832 O O . MET A 1 102 ? 6.323 -9.560 -27.417 1.00 74.88 102 MET A O 1
ATOM 836 N N . GLU A 1 103 ? 4.931 -8.483 -26.026 1.00 77.25 103 GLU A N 1
ATOM 837 C CA . GLU A 1 103 ? 4.561 -7.460 -27.009 1.00 77.25 103 GLU A CA 1
ATOM 838 C C . GLU A 1 103 ? 5.758 -6.573 -27.381 1.00 77.25 103 GLU A C 1
ATOM 840 O O . GLU A 1 103 ? 6.023 -6.407 -28.573 1.00 77.25 103 GLU A O 1
ATOM 845 N N . GLU A 1 104 ? 6.535 -6.084 -26.407 1.00 72.94 104 GLU A N 1
ATOM 846 C CA . GLU A 1 104 ? 7.703 -5.229 -26.669 1.00 72.94 104 GLU A CA 1
ATOM 847 C C . GLU A 1 104 ? 8.802 -5.929 -27.475 1.00 72.94 104 GLU A C 1
ATOM 849 O O . GLU A 1 104 ? 9.441 -5.300 -28.318 1.00 72.94 104 GLU A O 1
ATOM 854 N N . VAL A 1 105 ? 9.045 -7.223 -27.245 1.00 68.25 105 VAL A N 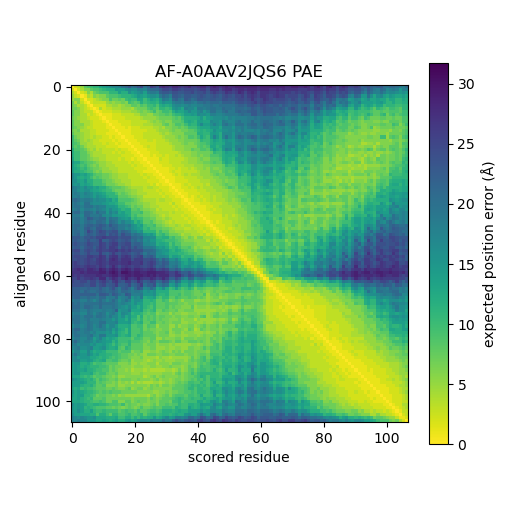1
ATOM 855 C CA . VAL A 1 105 ? 10.094 -7.954 -27.979 1.00 68.25 105 VAL A CA 1
ATOM 856 C C . VAL A 1 105 ? 9.626 -8.407 -29.366 1.00 68.25 105 VAL A C 1
ATOM 858 O O . VAL A 1 105 ? 10.444 -8.659 -30.259 1.00 68.25 105 VAL A O 1
ATOM 861 N N . VAL A 1 106 ? 8.314 -8.547 -29.564 1.00 66.81 106 VAL A N 1
ATOM 862 C CA . VAL A 1 106 ? 7.736 -8.948 -30.853 1.00 66.81 106 VAL A CA 1
ATOM 863 C C . VAL A 1 106 ? 7.551 -7.749 -31.805 1.00 66.81 106 VAL A C 1
ATOM 865 O O . VAL A 1 106 ? 7.465 -7.975 -33.020 1.00 66.81 106 VAL A O 1
ATOM 868 N N . GLU A 1 107 ? 7.534 -6.505 -31.306 1.00 54.03 107 GLU A N 1
ATOM 869 C CA . GLU A 1 107 ? 7.513 -5.260 -32.108 1.00 54.03 107 GLU A CA 1
ATOM 870 C C . GLU A 1 107 ? 8.887 -4.854 -32.693 1.00 54.03 107 GLU A C 1
ATOM 872 O O . GLU A 1 107 ? 8.913 -4.424 -33.878 1.00 54.03 107 GLU A O 1
#

Organism: Knipowitschia caucasica (NCBI:txid637954)

Sequence (107 aa):
MEEGMEEGLEEVMEEVMEEVMEDVMEEVMEEVMEEVLEEVMEEVKEEVMEEVLEEVVEEVMEEEVMEEVLEEVMEEVKEEVMEEVLEEVVEEVMEEVMEEVMEEVVE

Mean predicted aligned error: 10.98 Å

Radius of gyration: 23.06 Å; Cα contacts (8 Å, |Δi|>4): 30; chains: 1; bounding box: 51×16×68 Å

Solvent-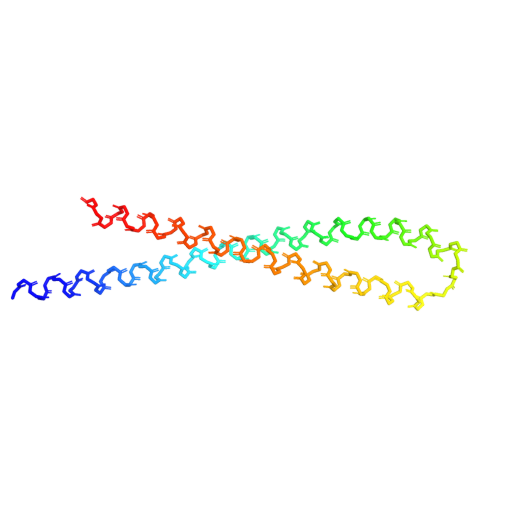accessible surface area (backbone atoms only — not comparable to full-atom values): 5823 Å² total; per-residue (Å²): 113,66,67,66,50,51,52,55,46,50,52,50,49,50,53,50,50,50,53,51,49,52,54,51,51,51,54,50,50,51,53,51,50,50,53,50,52,51,51,51,54,48,51,50,48,52,54,48,48,54,54,48,49,57,54,38,63,73,76,46,89,48,70,67,62,55,50,51,53,51,51,51,52,53,48,51,51,50,50,52,50,49,53,54,50,50,52,52,51,52,50,52,49,52,52,53,53,52,50,53,54,49,51,66,74,72,107